Protein AF-A0A939K149-F1 (afdb_monomer_lite)

Structure (mmCIF, N/CA/C/O backbone):
data_AF-A0A939K149-F1
#
_entry.id   AF-A0A939K149-F1
#
loop_
_atom_site.group_PDB
_atom_site.id
_atom_site.type_symbol
_atom_site.label_atom_id
_atom_site.label_alt_id
_atom_site.label_comp_id
_atom_site.label_asym_id
_atom_site.label_entity_id
_atom_site.label_seq_id
_atom_site.pdbx_PDB_ins_code
_atom_site.Cartn_x
_atom_site.Cartn_y
_atom_site.Cartn_z
_atom_site.occupancy
_atom_site.B_iso_or_equiv
_atom_site.auth_seq_id
_atom_site.auth_comp_id
_atom_site.auth_asym_id
_atom_site.auth_atom_id
_atom_site.pdbx_PDB_model_num
ATOM 1 N N . MET A 1 1 ? -1.190 -21.241 2.148 1.00 38.06 1 MET A N 1
ATOM 2 C CA . MET A 1 1 ? -0.593 -21.060 0.809 1.00 38.06 1 MET A CA 1
ATOM 3 C C . MET A 1 1 ? 0.162 -19.755 0.856 1.00 38.06 1 MET A C 1
ATOM 5 O O . MET A 1 1 ? -0.431 -18.779 1.302 1.00 38.06 1 MET A O 1
ATOM 9 N N . ASN A 1 2 ? 1.439 -19.749 0.480 1.00 49.53 2 ASN A N 1
ATOM 10 C CA . ASN A 1 2 ? 2.138 -18.483 0.287 1.00 49.53 2 ASN A CA 1
ATOM 11 C C . ASN A 1 2 ? 1.474 -17.743 -0.884 1.00 49.53 2 ASN A C 1
ATOM 13 O O . ASN A 1 2 ? 1.055 -18.405 -1.841 1.00 49.53 2 ASN A O 1
ATOM 17 N N . PRO A 1 3 ? 1.303 -16.4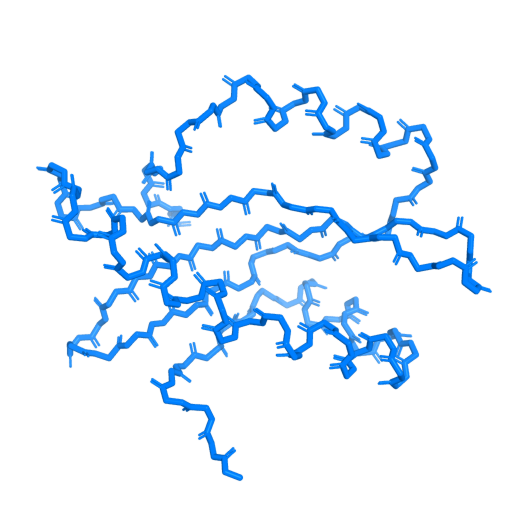17 -0.796 1.00 60.69 3 PRO A N 1
ATOM 18 C CA . PRO A 1 3 ? 0.880 -15.638 -1.948 1.00 60.69 3 PRO A CA 1
ATOM 19 C C . PRO A 1 3 ? 1.865 -15.852 -3.114 1.00 60.69 3 PRO A C 1
ATOM 21 O O . PRO A 1 3 ? 3.044 -16.097 -2.863 1.00 60.69 3 PRO A O 1
ATOM 24 N N . PRO A 1 4 ? 1.421 -15.771 -4.381 1.00 81.69 4 PRO A N 1
ATOM 25 C CA . PRO A 1 4 ? 2.289 -15.907 -5.560 1.00 81.69 4 PRO A CA 1
ATOM 26 C C . PRO A 1 4 ? 3.192 -14.672 -5.774 1.00 81.69 4 PRO A C 1
ATOM 28 O O . PRO A 1 4 ? 3.507 -14.320 -6.904 1.00 81.69 4 PRO A O 1
ATOM 31 N N . PHE A 1 5 ? 3.511 -13.961 -4.696 1.00 88.44 5 PHE A N 1
ATOM 32 C CA . PHE A 1 5 ? 4.253 -12.712 -4.666 1.00 88.44 5 PHE A CA 1
ATOM 33 C C . PHE A 1 5 ? 4.936 -12.562 -3.307 1.00 88.44 5 PHE A C 1
ATOM 35 O O . PHE A 1 5 ? 4.430 -13.054 -2.291 1.00 88.44 5 PHE A O 1
ATOM 42 N N . GLU A 1 6 ? 6.040 -11.830 -3.282 1.00 92.56 6 GLU A N 1
ATOM 43 C CA . GLU A 1 6 ? 6.698 -11.418 -2.051 1.00 92.56 6 GLU A CA 1
ATOM 44 C C . GLU A 1 6 ? 6.074 -10.123 -1.518 1.00 92.56 6 GLU A C 1
ATOM 46 O O . GLU A 1 6 ? 5.757 -9.198 -2.270 1.00 92.56 6 GLU A O 1
ATOM 51 N N . LEU A 1 7 ? 5.876 -10.064 -0.201 1.00 92.69 7 LEU A N 1
ATOM 52 C CA . LEU A 1 7 ? 5.341 -8.893 0.481 1.00 92.69 7 LEU A CA 1
ATOM 53 C C . LEU A 1 7 ? 6.393 -8.325 1.429 1.00 92.69 7 LEU A C 1
ATOM 55 O O . LEU A 1 7 ? 6.677 -8.918 2.472 1.00 92.69 7 LEU A O 1
ATOM 59 N N . LEU A 1 8 ? 6.918 -7.156 1.082 1.00 94.56 8 LEU A N 1
ATOM 60 C CA . LEU A 1 8 ? 7.850 -6.397 1.903 1.00 94.56 8 LEU A CA 1
ATOM 61 C C . LEU A 1 8 ? 7.112 -5.287 2.648 1.00 94.56 8 LEU A C 1
ATOM 63 O O . LEU A 1 8 ? 6.111 -4.748 2.174 1.00 94.56 8 LEU A O 1
ATOM 67 N N . TRP A 1 9 ? 7.625 -4.934 3.819 1.00 95.25 9 TRP A N 1
ATOM 68 C CA . TRP A 1 9 ? 7.060 -3.896 4.672 1.00 95.25 9 TRP A CA 1
ATOM 69 C C . TRP A 1 9 ? 8.165 -2.945 5.108 1.00 95.25 9 TRP A C 1
ATOM 71 O O . TRP A 1 9 ? 9.264 -3.402 5.420 1.00 95.25 9 TRP A O 1
ATOM 81 N N . SER A 1 10 ? 7.858 -1.652 5.194 1.00 95.25 10 SER A N 1
ATOM 82 C CA . SER A 1 10 ? 8.612 -0.781 6.096 1.00 95.25 10 SER A CA 1
ATOM 83 C C . SER A 1 10 ? 8.327 -1.165 7.549 1.00 95.25 10 SER A C 1
ATOM 85 O O . SER A 1 10 ? 7.266 -1.723 7.867 1.00 95.25 10 SER A O 1
ATOM 87 N N . ASP A 1 11 ? 9.267 -0.864 8.441 1.00 94.94 11 ASP A N 1
ATOM 88 C CA . ASP A 1 11 ? 9.130 -1.176 9.862 1.00 94.94 11 ASP A CA 1
ATOM 89 C C . ASP A 1 11 ? 7.906 -0.472 10.463 1.00 94.94 11 ASP A C 1
ATOM 91 O O . ASP A 1 11 ? 7.112 -1.092 11.174 1.00 94.94 11 ASP A O 1
ATOM 95 N N . GLU A 1 12 ? 7.687 0.797 10.115 1.00 93.50 12 GLU A N 1
ATOM 96 C CA . GLU A 1 12 ? 6.546 1.588 10.570 1.00 93.50 12 GLU A CA 1
ATOM 97 C C . GLU A 1 12 ? 5.220 0.997 10.083 1.00 93.50 12 GLU A C 1
ATOM 99 O O . GLU A 1 12 ? 4.312 0.775 10.888 1.00 93.50 12 GLU A O 1
ATOM 104 N N . ALA A 1 13 ? 5.115 0.665 8.791 1.00 95.12 13 ALA A N 1
ATOM 105 C CA . ALA A 1 13 ? 3.896 0.077 8.244 1.00 95.12 13 ALA A CA 1
ATOM 106 C C . ALA A 1 13 ? 3.601 -1.286 8.881 1.00 95.12 13 ALA A C 1
ATOM 108 O O . ALA A 1 13 ? 2.447 -1.597 9.197 1.00 95.12 13 ALA A O 1
ATOM 109 N N . ARG A 1 14 ? 4.644 -2.092 9.123 1.00 96.50 14 ARG A N 1
ATOM 110 C CA . ARG A 1 14 ? 4.510 -3.386 9.794 1.00 96.50 14 ARG A CA 1
ATOM 111 C C . ARG A 1 14 ? 4.032 -3.224 11.234 1.00 96.50 14 ARG A C 1
ATOM 113 O O . ARG A 1 14 ? 3.188 -4.002 11.683 1.00 96.50 14 ARG A O 1
ATOM 120 N N . LEU A 1 15 ? 4.548 -2.230 11.956 1.00 96.00 15 LEU A N 1
ATOM 121 C CA . LEU A 1 15 ? 4.136 -1.924 13.324 1.00 96.00 15 LEU A CA 1
ATOM 122 C C . LEU A 1 15 ? 2.675 -1.478 13.393 1.00 96.00 15 LEU A C 1
ATOM 124 O O . LEU A 1 15 ? 1.949 -1.993 14.245 1.00 96.00 15 LEU A O 1
ATOM 128 N N . THR A 1 16 ? 2.230 -0.588 12.499 1.00 94.38 16 THR A N 1
ATOM 129 C CA . THR A 1 16 ? 0.814 -0.196 12.415 1.00 94.38 16 THR A CA 1
ATOM 130 C C . THR A 1 16 ? -0.051 -1.412 12.113 1.00 94.38 16 THR A C 1
ATOM 132 O O . THR A 1 16 ? -0.979 -1.700 12.864 1.00 94.38 16 THR A O 1
ATOM 135 N N . PHE A 1 17 ? 0.306 -2.203 11.094 1.00 95.00 17 PHE A N 1
ATOM 136 C CA . PHE A 1 17 ? -0.451 -3.393 10.703 1.00 95.00 17 PHE A CA 1
ATOM 137 C C . PHE A 1 17 ? -0.670 -4.360 11.872 1.00 95.00 17 PHE A C 1
ATOM 139 O O . PHE A 1 17 ? -1.783 -4.831 12.088 1.00 95.00 17 PHE A O 1
ATOM 146 N N . ASN A 1 18 ? 0.375 -4.624 12.659 1.00 96.06 18 ASN A N 1
ATOM 147 C CA . ASN A 1 18 ? 0.306 -5.559 13.783 1.00 96.06 18 ASN A CA 1
ATOM 148 C C . ASN A 1 18 ? -0.569 -5.062 14.949 1.00 96.06 18 ASN A C 1
ATOM 150 O O . ASN A 1 18 ? -0.973 -5.874 15.780 1.00 96.06 18 ASN A O 1
ATOM 154 N N . ARG A 1 19 ? -0.844 -3.753 15.038 1.00 93.62 19 ARG A N 1
ATOM 155 C CA . ARG A 1 19 ? -1.739 -3.161 16.048 1.00 93.62 19 ARG A CA 1
ATOM 156 C C . ARG A 1 19 ? -3.202 -3.179 15.616 1.00 93.62 19 ARG A C 1
ATOM 158 O O . ARG A 1 19 ? -4.077 -3.066 16.471 1.00 93.62 19 ARG A O 1
ATOM 165 N N . LEU A 1 20 ? -3.462 -3.335 14.316 1.00 92.06 20 LEU A N 1
ATOM 166 C CA . LEU A 1 20 ? -4.818 -3.372 13.787 1.00 92.06 20 LEU A CA 1
ATOM 167 C C . LEU A 1 20 ? -5.580 -4.607 14.290 1.00 92.06 20 LEU A C 1
ATOM 169 O O . LEU A 1 20 ? -4.982 -5.656 14.547 1.00 92.06 20 LEU A O 1
ATOM 173 N N . PRO A 1 21 ? -6.914 -4.533 14.363 1.00 90.94 21 PRO A N 1
ATOM 174 C CA . PRO A 1 21 ? -7.759 -5.693 14.627 1.00 90.94 21 PRO A CA 1
ATOM 175 C C . PRO A 1 21 ? -7.550 -6.815 13.608 1.00 90.94 21 PRO A C 1
ATOM 177 O O . PRO A 1 21 ? -7.256 -6.566 12.438 1.00 90.94 21 PRO A O 1
ATOM 180 N N . ILE A 1 22 ? -7.739 -8.066 14.032 1.00 91.75 22 ILE A N 1
ATOM 181 C CA . ILE A 1 22 ? -7.485 -9.250 13.190 1.00 91.75 22 ILE A CA 1
ATOM 182 C C . ILE A 1 22 ? -8.356 -9.250 11.925 1.00 91.75 22 ILE A C 1
ATOM 184 O O . ILE A 1 22 ? -7.902 -9.633 10.848 1.00 91.75 22 ILE A O 1
ATOM 188 N N . ASP A 1 23 ? -9.607 -8.823 12.037 1.00 90.25 23 ASP A N 1
ATOM 189 C CA . ASP A 1 23 ? -10.549 -8.693 10.928 1.00 90.25 23 ASP A CA 1
ATOM 190 C C . ASP A 1 23 ? -10.114 -7.618 9.924 1.00 90.25 23 ASP A C 1
ATOM 192 O O . ASP A 1 23 ? -10.170 -7.856 8.716 1.00 90.25 23 ASP A O 1
ATOM 196 N N . VAL A 1 24 ? -9.582 -6.494 10.409 1.00 89.81 24 VAL A N 1
ATOM 197 C CA . VAL A 1 24 ? -9.020 -5.422 9.574 1.00 89.81 24 VAL A CA 1
ATOM 198 C C . VAL A 1 24 ? -7.747 -5.894 8.878 1.00 89.81 24 VAL A C 1
ATOM 200 O O . VAL A 1 24 ? -7.617 -5.733 7.665 1.00 89.81 24 VAL A O 1
ATOM 203 N N . GLN A 1 25 ? -6.845 -6.563 9.602 1.00 93.19 25 GLN A N 1
ATOM 204 C CA . GLN A 1 25 ? -5.658 -7.198 9.024 1.00 93.19 25 GLN A CA 1
ATOM 205 C C . GLN A 1 25 ? -6.043 -8.187 7.914 1.00 93.19 25 GLN A C 1
ATOM 207 O O . GLN A 1 25 ? -5.470 -8.174 6.824 1.00 93.19 25 GLN A O 1
ATOM 212 N N . ALA A 1 26 ? -7.050 -9.030 8.157 1.00 91.62 26 ALA A N 1
ATOM 213 C CA . ALA A 1 26 ? -7.528 -9.997 7.179 1.00 91.62 26 ALA A CA 1
ATOM 214 C C . ALA A 1 26 ? -8.173 -9.323 5.959 1.00 91.62 26 ALA A C 1
ATOM 216 O O . ALA A 1 26 ? -7.953 -9.767 4.831 1.00 91.62 26 ALA A O 1
ATOM 217 N N . ALA A 1 27 ? -8.966 -8.268 6.158 1.00 88.81 27 ALA A N 1
ATOM 218 C CA . ALA A 1 27 ? -9.569 -7.498 5.073 1.00 88.81 27 ALA A CA 1
ATOM 219 C C . ALA A 1 27 ? -8.500 -6.817 4.209 1.00 88.81 27 ALA A C 1
ATOM 221 O O . ALA A 1 27 ? -8.568 -6.900 2.984 1.00 88.81 27 ALA A O 1
ATOM 222 N N . PHE A 1 28 ? -7.482 -6.233 4.841 1.00 90.69 28 PHE A N 1
ATOM 223 C CA . PHE A 1 28 ? -6.334 -5.628 4.177 1.00 90.69 28 PHE A CA 1
ATOM 224 C C . PHE A 1 28 ? -5.583 -6.640 3.302 1.00 90.69 28 PHE A C 1
ATOM 226 O O . PHE A 1 28 ? -5.452 -6.449 2.092 1.00 90.69 28 PHE A O 1
ATOM 233 N N . LEU A 1 29 ? -5.170 -7.774 3.879 1.00 92.25 29 LEU A N 1
ATOM 234 C CA . LEU A 1 29 ? -4.413 -8.800 3.155 1.00 92.25 29 LEU A CA 1
ATOM 235 C C . LEU A 1 29 ? -5.199 -9.396 1.977 1.00 92.25 29 LEU A C 1
ATOM 237 O O . LEU A 1 29 ? -4.610 -9.743 0.954 1.00 92.25 29 LEU A O 1
ATOM 241 N N . LYS A 1 30 ? -6.532 -9.484 2.082 1.00 90.31 30 LYS A N 1
ATOM 242 C CA . LYS A 1 30 ? -7.399 -9.982 0.999 1.00 90.31 30 LYS A CA 1
ATOM 243 C C . LYS A 1 30 ? -7.401 -9.092 -0.245 1.00 90.31 30 LYS A C 1
ATOM 245 O O . LYS A 1 30 ? -7.727 -9.588 -1.322 1.00 90.31 30 LYS A O 1
ATOM 250 N N . GLN A 1 31 ? -7.059 -7.810 -0.124 1.00 88.50 31 GLN A N 1
ATOM 251 C CA . GLN A 1 31 ? -7.059 -6.876 -1.255 1.00 88.50 31 GLN A CA 1
ATOM 252 C C . GLN A 1 31 ? -5.755 -6.920 -2.065 1.00 88.50 31 GLN A C 1
ATOM 254 O O . GLN A 1 31 ? -5.770 -6.649 -3.269 1.00 88.50 31 GLN A O 1
ATOM 259 N N . LEU A 1 32 ? -4.641 -7.317 -1.440 1.00 90.88 32 LEU A N 1
ATOM 260 C CA . LEU A 1 32 ? -3.308 -7.278 -2.054 1.00 90.88 32 LEU A CA 1
ATOM 261 C C . LEU A 1 32 ? -3.186 -8.082 -3.365 1.00 90.88 32 LEU A C 1
ATOM 263 O O . LEU A 1 32 ? -2.614 -7.551 -4.317 1.00 90.88 32 LEU A O 1
ATOM 267 N N . PRO A 1 33 ? -3.757 -9.298 -3.509 1.00 91.00 33 PRO A N 1
ATOM 268 C CA . PRO A 1 33 ? -3.636 -10.052 -4.760 1.00 91.00 33 PRO A CA 1
ATOM 269 C C . PRO A 1 33 ? -4.247 -9.336 -5.977 1.00 91.00 33 PRO A C 1
ATOM 271 O O . PRO A 1 33 ? -3.698 -9.385 -7.082 1.00 91.00 33 PRO A O 1
ATOM 274 N N . GLN A 1 34 ? -5.377 -8.643 -5.789 1.00 88.62 34 GLN A N 1
ATOM 275 C CA . GLN A 1 34 ? -6.010 -7.873 -6.865 1.00 88.62 34 GLN A CA 1
ATOM 276 C C . GLN A 1 34 ? -5.178 -6.640 -7.223 1.00 88.62 34 GLN A C 1
ATOM 278 O O . GLN A 1 34 ? -5.039 -6.307 -8.402 1.00 88.62 34 GLN A O 1
ATOM 283 N N . LEU A 1 35 ? -4.591 -5.993 -6.212 1.00 88.69 35 LEU A N 1
ATOM 284 C CA . LEU A 1 35 ? -3.702 -4.854 -6.403 1.00 88.69 35 LEU A CA 1
ATOM 285 C C . LEU A 1 35 ? -2.476 -5.242 -7.236 1.00 88.69 35 LEU A C 1
ATOM 287 O O . LEU A 1 35 ? -2.163 -4.568 -8.212 1.00 88.69 35 LEU A O 1
ATOM 291 N N . ILE A 1 36 ? -1.854 -6.378 -6.922 1.00 90.69 36 ILE A N 1
ATOM 292 C CA . ILE A 1 36 ? -0.693 -6.897 -7.653 1.00 90.69 36 ILE A CA 1
ATOM 293 C C . ILE A 1 36 ? -1.043 -7.244 -9.091 1.00 90.69 36 ILE A C 1
ATOM 295 O O . ILE A 1 36 ? -0.315 -6.860 -9.997 1.00 90.69 36 ILE A O 1
ATOM 299 N N . THR A 1 37 ? -2.186 -7.891 -9.329 1.00 90.38 37 THR A N 1
ATOM 300 C CA . THR A 1 37 ? -2.635 -8.197 -10.700 1.00 90.38 37 THR A CA 1
ATOM 301 C C . THR A 1 37 ? -2.747 -6.923 -11.543 1.00 90.38 37 THR A C 1
ATOM 303 O O . THR A 1 37 ? -2.335 -6.891 -12.702 1.00 90.38 37 THR A O 1
ATOM 306 N N . LYS A 1 38 ? -3.274 -5.849 -10.948 1.00 89.62 38 LYS A N 1
ATOM 307 C CA . LYS A 1 38 ? -3.404 -4.543 -11.596 1.00 89.62 38 LYS A CA 1
ATOM 308 C C . LYS A 1 38 ? -2.051 -3.859 -11.798 1.00 89.62 38 LYS A C 1
ATOM 310 O O . LYS A 1 38 ? -1.830 -3.251 -12.843 1.00 89.62 38 LYS A O 1
ATOM 315 N N . TYR A 1 39 ? -1.157 -3.939 -10.819 1.00 91.75 39 TYR A N 1
ATOM 316 C CA . TYR A 1 39 ? 0.171 -3.346 -10.915 1.00 91.75 39 TYR A CA 1
ATOM 317 C C . TYR A 1 39 ? 1.065 -4.069 -11.915 1.00 91.75 39 TYR A C 1
ATOM 319 O O . TYR A 1 39 ? 1.699 -3.391 -12.707 1.00 91.75 39 TYR A O 1
ATOM 327 N N . ALA A 1 40 ? 1.023 -5.398 -11.986 1.00 90.69 40 ALA A N 1
ATOM 328 C CA . ALA A 1 40 ? 1.756 -6.183 -12.977 1.00 90.69 40 ALA A CA 1
ATOM 329 C C . ALA A 1 40 ? 1.392 -5.803 -14.424 1.00 90.69 40 ALA A C 1
ATOM 331 O O . ALA A 1 40 ? 2.242 -5.817 -15.311 1.00 90.69 40 ALA A O 1
ATOM 332 N N . GLN A 1 41 ? 0.130 -5.436 -14.684 1.00 89.19 41 GLN A N 1
ATOM 333 C CA . GLN A 1 41 ? -0.282 -4.925 -15.998 1.00 89.19 41 GLN A CA 1
ATOM 334 C C . GLN A 1 41 ? 0.373 -3.574 -16.294 1.00 89.19 41 GLN A C 1
ATOM 336 O O . GLN A 1 41 ? 1.025 -3.427 -17.319 1.00 89.19 41 GLN A O 1
ATOM 341 N N . LEU A 1 42 ? 0.266 -2.624 -15.364 1.00 88.50 42 LEU A N 1
ATOM 342 C CA . LEU A 1 42 ? 0.836 -1.281 -15.516 1.00 88.50 42 LEU A CA 1
ATOM 343 C C . LEU A 1 42 ? 2.366 -1.282 -15.538 1.00 88.50 42 LEU A C 1
ATOM 345 O O . LEU A 1 42 ? 2.980 -0.434 -16.175 1.00 88.50 42 LEU A O 1
ATOM 349 N N . TYR A 1 43 ? 2.989 -2.226 -14.839 1.00 88.56 43 TYR A N 1
ATOM 350 C CA . TYR A 1 43 ? 4.436 -2.347 -14.753 1.00 88.56 43 TYR A CA 1
ATOM 351 C C . TYR A 1 43 ? 5.027 -2.693 -16.116 1.00 88.56 43 TYR A C 1
ATOM 353 O O . TYR A 1 43 ? 6.093 -2.193 -16.455 1.00 88.56 43 TYR A O 1
ATOM 361 N N . LYS A 1 44 ? 4.310 -3.454 -16.949 1.00 87.25 44 LYS A N 1
ATOM 362 C CA . LYS A 1 44 ? 4.706 -3.742 -18.338 1.00 87.25 44 LYS A CA 1
ATOM 363 C C . LYS A 1 44 ? 4.645 -2.517 -19.249 1.00 87.25 44 LYS A C 1
ATOM 365 O O . LYS A 1 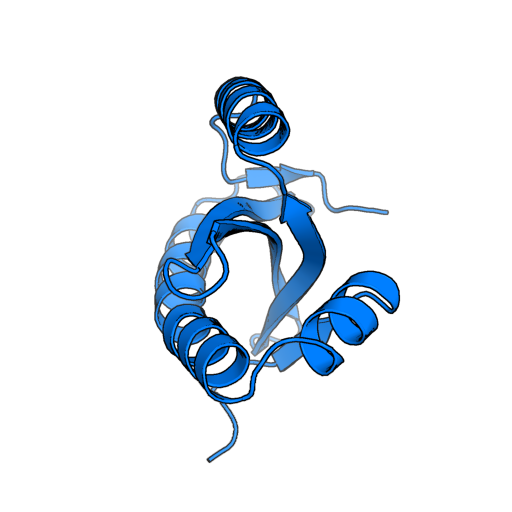44 ? 5.363 -2.479 -20.241 1.00 87.25 44 LYS A O 1
ATOM 370 N N . ASP A 1 45 ? 3.836 -1.524 -18.890 1.00 86.88 45 ASP A N 1
ATOM 371 C CA . ASP A 1 45 ? 3.678 -0.282 -19.648 1.00 86.88 45 ASP A CA 1
ATOM 372 C C . ASP A 1 45 ? 4.718 0.786 -19.252 1.00 86.88 45 ASP A C 1
ATOM 374 O O . ASP A 1 45 ? 4.705 1.895 -19.794 1.00 86.88 45 ASP A O 1
ATOM 378 N N . ARG A 1 46 ? 5.623 0.485 -18.304 1.00 86.62 46 ARG A N 1
ATOM 379 C CA . ARG A 1 46 ? 6.674 1.420 -17.881 1.00 86.62 46 ARG A CA 1
ATOM 380 C C . ARG A 1 46 ? 7.660 1.682 -19.016 1.00 86.62 46 ARG A C 1
ATOM 382 O O . ARG A 1 46 ? 8.107 0.766 -19.702 1.00 86.62 46 ARG A O 1
ATOM 389 N N . THR A 1 47 ? 8.026 2.946 -19.189 1.00 84.94 47 THR A N 1
ATOM 390 C CA . THR A 1 47 ? 9.003 3.362 -20.204 1.00 84.94 47 THR A CA 1
ATOM 391 C C . THR A 1 47 ? 10.436 3.304 -19.690 1.00 84.94 47 THR A C 1
ATOM 393 O O . THR A 1 47 ? 11.366 3.282 -20.491 1.00 84.94 47 THR A O 1
ATOM 396 N N . ASP A 1 48 ? 10.610 3.295 -18.367 1.00 84.25 48 ASP A N 1
ATOM 397 C CA . ASP A 1 48 ? 11.904 3.272 -17.697 1.00 84.25 48 ASP A CA 1
ATOM 398 C C . ASP A 1 48 ? 11.975 2.073 -16.727 1.00 84.25 48 ASP A C 1
ATOM 400 O O . ASP A 1 48 ? 11.105 1.932 -15.861 1.00 84.25 48 ASP A O 1
ATOM 404 N N . PRO A 1 49 ? 12.984 1.191 -16.855 1.00 81.00 49 PRO A N 1
ATOM 405 C CA . PRO A 1 49 ? 13.211 0.084 -15.928 1.00 81.00 49 PRO A CA 1
ATOM 406 C C . PRO A 1 49 ? 13.403 0.500 -14.463 1.00 81.00 49 PRO A C 1
ATOM 408 O O . PRO A 1 49 ? 13.153 -0.320 -13.582 1.00 81.00 49 PRO A O 1
ATOM 411 N N . GLU A 1 50 ? 13.828 1.738 -14.189 1.00 81.69 50 GLU A N 1
ATOM 412 C CA . GLU A 1 50 ? 13.986 2.273 -12.830 1.00 81.69 50 GLU A CA 1
ATOM 413 C C . GLU A 1 50 ? 12.675 2.799 -12.229 1.00 81.69 50 GLU A C 1
ATOM 415 O O . GLU A 1 50 ? 12.653 3.233 -11.078 1.00 81.69 50 GLU A O 1
ATOM 420 N N . GLN A 1 51 ? 11.567 2.773 -12.969 1.00 84.19 51 GLN A N 1
ATOM 421 C CA . GLN A 1 51 ? 10.264 3.146 -12.431 1.00 84.19 51 GLN A CA 1
ATOM 422 C C . GLN A 1 51 ? 9.607 1.983 -11.685 1.00 84.19 51 GLN A C 1
ATOM 424 O O . GLN A 1 51 ? 9.632 0.832 -12.120 1.00 84.19 51 GLN A O 1
ATOM 429 N N . VAL A 1 52 ? 8.946 2.313 -10.580 1.00 85.19 52 VAL A N 1
ATOM 430 C CA . VAL A 1 52 ? 8.086 1.395 -9.825 1.00 85.19 52 VAL A CA 1
ATOM 431 C C . VAL A 1 52 ? 6.624 1.714 -10.094 1.00 85.19 52 VAL A C 1
ATOM 433 O O . VAL A 1 52 ? 6.277 2.846 -10.442 1.00 85.19 52 VAL A O 1
ATOM 436 N N . VAL A 1 53 ? 5.749 0.724 -9.918 1.00 88.75 53 VAL A N 1
ATOM 437 C CA . VAL A 1 53 ? 4.305 0.953 -10.009 1.00 88.75 53 VAL A CA 1
ATOM 438 C C . VAL A 1 53 ? 3.699 1.030 -8.623 1.00 88.75 53 VAL A C 1
ATOM 440 O O . VAL A 1 53 ? 3.730 0.065 -7.885 1.00 88.75 53 VAL A O 1
ATOM 443 N N . GLY A 1 54 ? 3.102 2.149 -8.256 1.00 87.44 54 GLY A N 1
ATOM 444 C CA . GLY A 1 54 ? 2.614 2.350 -6.905 1.00 87.44 54 GLY A CA 1
ATOM 445 C C . GLY A 1 54 ? 1.455 3.317 -6.819 1.00 87.44 54 GLY A C 1
ATOM 446 O O . GLY A 1 54 ? 1.130 4.044 -7.761 1.00 87.44 54 GLY A O 1
ATOM 447 N N . THR A 1 55 ? 0.793 3.312 -5.672 1.00 87.25 55 THR A N 1
ATOM 448 C CA . THR A 1 55 ? -0.250 4.286 -5.367 1.00 87.25 55 THR A CA 1
ATOM 449 C C . THR A 1 55 ? -0.433 4.422 -3.867 1.00 87.25 55 THR A C 1
ATOM 451 O O . THR A 1 55 ? -0.177 3.484 -3.104 1.00 87.25 55 THR A O 1
ATOM 454 N N . VAL A 1 56 ? -0.928 5.593 -3.473 1.00 88.88 56 VAL A N 1
ATOM 455 C CA . VAL A 1 56 ? -1.542 5.799 -2.168 1.00 88.88 56 VAL A CA 1
ATOM 456 C C . VAL A 1 56 ? -3.025 5.485 -2.306 1.00 88.88 56 VAL A C 1
ATOM 458 O O . VAL A 1 56 ? -3.708 5.996 -3.193 1.00 88.88 56 VAL A O 1
ATOM 461 N N . SER A 1 57 ? -3.518 4.612 -1.442 1.00 88.56 57 SER A N 1
ATOM 462 C CA . SER A 1 57 ? -4.914 4.193 -1.397 1.00 88.56 57 SER A CA 1
ATOM 463 C C . SER A 1 57 ? -5.459 4.324 0.014 1.00 88.56 57 SER A C 1
ATOM 465 O O . SER A 1 57 ? -4.701 4.398 0.981 1.00 88.56 57 SER A O 1
ATOM 467 N N . HIS A 1 58 ? -6.783 4.350 0.127 1.00 91.56 58 HIS A N 1
ATOM 468 C CA . HIS A 1 58 ? -7.461 4.564 1.394 1.00 91.56 58 HIS A CA 1
ATOM 469 C C . HIS A 1 58 ? -8.522 3.498 1.618 1.00 91.56 58 HIS A C 1
ATOM 471 O O . HIS A 1 58 ? -9.279 3.158 0.707 1.00 91.56 58 HIS A O 1
ATOM 477 N N . MET A 1 59 ? -8.592 2.989 2.842 1.00 90.25 59 MET A N 1
ATOM 478 C CA . MET A 1 59 ? -9.580 2.007 3.273 1.00 90.25 59 MET A CA 1
ATOM 479 C C . MET A 1 59 ? -10.346 2.551 4.468 1.00 90.25 59 MET A C 1
ATOM 481 O O . MET A 1 59 ? -9.739 2.987 5.441 1.00 90.25 59 MET A O 1
ATOM 485 N N . GLN A 1 60 ? -11.673 2.502 4.421 1.00 89.75 60 GLN A N 1
ATOM 486 C CA . GLN A 1 60 ? -12.474 2.801 5.602 1.00 89.75 60 GLN A CA 1
ATOM 487 C C . GLN A 1 60 ? -12.498 1.588 6.530 1.00 89.75 60 GLN A C 1
ATOM 489 O O . GLN A 1 60 ? -12.695 0.465 6.062 1.00 89.75 60 GLN A O 1
ATOM 494 N N . VAL A 1 61 ? -12.376 1.823 7.835 1.00 87.62 61 VAL A N 1
ATOM 495 C CA . VAL A 1 61 ? -12.620 0.826 8.884 1.00 87.62 61 VAL A CA 1
ATOM 496 C C . VAL A 1 61 ? -13.820 1.302 9.713 1.00 87.62 61 VAL A C 1
ATOM 498 O O . VAL A 1 61 ? -13.640 1.996 10.718 1.00 87.62 61 VAL A O 1
ATOM 501 N N . PRO A 1 62 ? -15.062 1.004 9.274 1.00 82.31 62 PRO A N 1
ATOM 502 C CA . PRO A 1 62 ? -16.268 1.628 9.821 1.00 82.31 62 PRO A CA 1
ATOM 503 C C . PRO A 1 62 ? -16.455 1.383 11.316 1.00 82.31 62 PRO A C 1
ATOM 505 O O . PRO A 1 62 ? -16.774 2.317 12.047 1.00 82.31 62 PRO A O 1
ATOM 508 N N . ASP A 1 63 ? -16.183 0.160 11.771 1.00 83.19 63 ASP A N 1
ATOM 509 C CA . ASP A 1 63 ? -16.372 -0.249 13.168 1.00 83.19 63 ASP A CA 1
ATOM 510 C C . ASP A 1 63 ? -15.476 0.529 14.147 1.00 83.19 63 ASP A C 1
ATOM 512 O O . ASP A 1 63 ? -15.741 0.560 15.346 1.00 83.19 63 ASP A O 1
ATOM 516 N N . TRP A 1 64 ? -14.423 1.173 13.633 1.00 78.44 64 TRP A N 1
ATOM 517 C CA . TRP A 1 64 ? -13.441 1.938 14.403 1.00 78.44 64 TRP A CA 1
ATOM 518 C C . TRP A 1 64 ? -13.502 3.438 14.100 1.00 78.44 64 TRP A C 1
ATOM 520 O O . TRP A 1 64 ? -12.748 4.215 14.679 1.00 78.44 64 TRP A O 1
ATOM 530 N N . GLY A 1 65 ? -14.397 3.863 13.200 1.00 84.44 65 GLY A N 1
ATOM 531 C CA . GLY A 1 65 ? -14.545 5.267 12.819 1.00 84.44 65 GLY A CA 1
ATOM 532 C C . GLY A 1 65 ? -13.276 5.884 12.222 1.00 84.44 65 GLY A C 1
ATOM 533 O O . GLY A 1 65 ? -13.103 7.098 12.313 1.00 84.44 65 GLY A O 1
ATOM 534 N N . MET A 1 66 ? -12.399 5.067 11.630 1.00 88.31 66 MET A N 1
ATOM 535 C CA . MET A 1 66 ? -11.094 5.493 11.119 1.00 88.31 66 MET A CA 1
ATOM 536 C C . MET A 1 66 ? -10.916 5.166 9.637 1.00 88.31 66 MET A C 1
ATOM 538 O O . MET A 1 66 ? -11.605 4.312 9.067 1.00 88.31 66 MET A O 1
ATOM 542 N N . TRP A 1 67 ? -9.950 5.839 9.024 1.00 93.00 67 TRP A N 1
ATOM 543 C CA . TRP A 1 67 ? -9.448 5.527 7.693 1.00 93.00 67 TRP A CA 1
ATOM 544 C C . TRP A 1 67 ? -8.030 4.985 7.796 1.00 93.00 67 TRP A C 1
ATOM 546 O O . TRP A 1 67 ? -7.279 5.370 8.679 1.00 93.00 67 TRP A O 1
ATOM 556 N N . LEU A 1 68 ? -7.651 4.104 6.882 1.00 93.50 68 LEU A N 1
ATOM 557 C CA . LEU A 1 68 ? -6.277 3.657 6.720 1.00 93.50 68 LEU A CA 1
ATOM 558 C C . LEU A 1 68 ? -5.744 4.190 5.402 1.00 93.50 68 LEU A C 1
ATOM 560 O O . LEU A 1 68 ? -6.352 3.951 4.358 1.00 93.50 68 LEU A O 1
ATOM 564 N N . ARG A 1 69 ? -4.611 4.885 5.444 1.00 94.00 69 ARG A N 1
ATOM 565 C CA . ARG A 1 69 ? -3.814 5.227 4.268 1.00 94.00 69 ARG A CA 1
ATOM 566 C C . ARG A 1 69 ? -2.783 4.142 4.046 1.00 94.00 69 ARG A C 1
ATOM 568 O O . ARG A 1 69 ? -2.035 3.814 4.957 1.00 94.00 69 ARG A O 1
ATOM 575 N N . MET A 1 70 ? -2.738 3.610 2.834 1.00 93.12 70 MET A N 1
ATOM 576 C CA . MET A 1 70 ? -1.769 2.609 2.415 1.00 93.12 70 MET A CA 1
ATOM 577 C C . MET A 1 70 ? -0.974 3.137 1.228 1.00 93.12 70 MET A C 1
ATOM 579 O O . MET A 1 70 ? -1.544 3.390 0.164 1.00 93.12 70 MET A O 1
ATOM 583 N N . GLY A 1 71 ? 0.338 3.229 1.400 1.00 92.44 71 GLY A N 1
ATOM 584 C CA . GLY A 1 71 ? 1.286 3.478 0.327 1.00 92.44 71 GLY A CA 1
ATOM 585 C C . GLY A 1 71 ? 1.929 2.176 -0.134 1.00 92.44 71 GLY A C 1
ATOM 586 O O . GLY A 1 71 ? 2.458 1.413 0.676 1.00 92.44 71 GLY A O 1
ATOM 587 N N . THR A 1 72 ? 1.866 1.916 -1.440 1.00 93.00 72 THR A N 1
ATOM 588 C CA . THR A 1 72 ? 2.427 0.701 -2.046 1.00 93.00 72 THR A CA 1
ATOM 589 C C . THR A 1 72 ? 3.293 1.015 -3.241 1.00 93.00 72 THR A C 1
ATOM 591 O O . THR A 1 72 ? 2.899 1.854 -4.047 1.00 93.00 72 THR A O 1
ATOM 594 N N . ASP A 1 73 ? 4.390 0.276 -3.381 1.00 93.00 73 ASP A N 1
ATOM 595 C CA . ASP A 1 73 ? 5.199 0.211 -4.593 1.00 93.00 73 ASP A CA 1
ATOM 596 C C . ASP A 1 73 ? 5.351 -1.248 -5.027 1.00 93.00 73 ASP A C 1
ATOM 598 O O . ASP A 1 73 ? 5.555 -2.150 -4.219 1.00 93.00 73 ASP A O 1
ATOM 602 N N . TYR A 1 74 ? 5.240 -1.480 -6.322 1.00 92.62 74 TYR A N 1
ATOM 603 C CA . TYR A 1 74 ? 5.352 -2.768 -6.976 1.00 92.62 74 TYR A CA 1
ATOM 604 C C . TYR A 1 74 ? 6.570 -2.790 -7.881 1.00 92.62 74 TYR A C 1
ATOM 606 O O . TYR A 1 74 ? 6.831 -1.835 -8.624 1.00 92.62 74 TYR A O 1
ATOM 614 N N . ASN A 1 75 ? 7.274 -3.914 -7.831 1.00 91.12 75 ASN A N 1
ATOM 615 C CA . ASN A 1 75 ? 8.420 -4.203 -8.669 1.00 91.12 75 ASN A CA 1
ATOM 616 C C . ASN A 1 75 ? 8.464 -5.702 -9.011 1.00 91.12 75 ASN A C 1
ATOM 618 O O . ASN A 1 75 ? 7.808 -6.506 -8.352 1.00 91.12 75 ASN A O 1
ATOM 622 N N . GLU A 1 76 ? 9.261 -6.080 -10.005 1.00 90.44 76 GLU A N 1
ATOM 623 C CA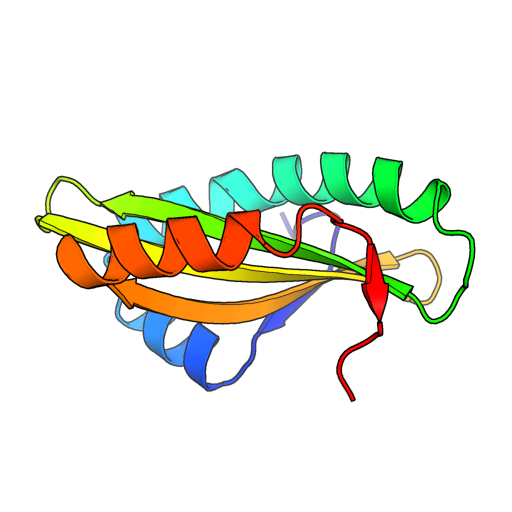 . GLU A 1 76 ? 9.593 -7.481 -10.288 1.00 90.44 76 GLU A CA 1
ATOM 624 C C . GLU A 1 76 ? 11.112 -7.655 -10.117 1.00 90.44 76 GLU A C 1
ATOM 626 O O . GLU A 1 76 ? 11.890 -6.935 -10.747 1.00 90.44 76 GLU A O 1
ATOM 631 N N . TYR A 1 77 ? 11.535 -8.564 -9.236 1.00 84.62 77 TYR A N 1
ATOM 632 C CA . TYR A 1 77 ? 12.941 -8.949 -9.045 1.00 84.62 77 TYR A CA 1
ATOM 633 C C . TYR A 1 77 ? 13.092 -10.412 -9.447 1.00 84.62 77 TYR A C 1
ATOM 635 O O . TYR A 1 77 ? 12.342 -11.243 -8.952 1.00 84.62 77 TYR A O 1
ATOM 643 N N . ASP A 1 78 ? 14.028 -10.722 -10.348 1.00 85.12 78 ASP A N 1
ATOM 644 C CA . ASP A 1 78 ? 14.232 -12.081 -10.880 1.00 85.12 78 ASP A CA 1
ATOM 645 C C . ASP A 1 78 ? 12.924 -12.752 -11.358 1.00 85.12 78 ASP A C 1
ATOM 647 O O . ASP A 1 78 ? 12.671 -13.925 -11.097 1.00 85.12 78 ASP A O 1
ATOM 651 N N . ASP A 1 79 ? 12.077 -11.981 -12.052 1.00 81.94 79 ASP A N 1
ATOM 652 C CA . ASP A 1 79 ? 10.735 -12.367 -12.527 1.00 81.94 79 ASP A CA 1
ATOM 653 C C . ASP A 1 79 ? 9.710 -12.701 -11.418 1.00 81.94 79 ASP A C 1
ATOM 655 O O . ASP A 1 79 ? 8.593 -13.145 -11.707 1.00 81.94 79 ASP A O 1
ATOM 659 N N . GLU A 1 80 ? 10.033 -12.436 -10.149 1.00 88.81 80 GLU A N 1
ATOM 660 C CA . GLU A 1 80 ? 9.118 -12.592 -9.020 1.00 88.81 80 GLU A CA 1
ATOM 661 C C . GLU A 1 80 ? 8.432 -11.259 -8.657 1.00 88.81 80 GLU A C 1
ATOM 663 O O . GLU A 1 80 ? 9.101 -10.236 -8.469 1.00 88.81 80 GLU A O 1
ATOM 668 N N . PRO A 1 81 ? 7.088 -11.229 -8.534 1.00 92.31 81 PRO A N 1
ATOM 669 C CA . PRO A 1 81 ? 6.364 -10.028 -8.135 1.00 92.31 81 PRO A CA 1
ATOM 670 C C . PRO A 1 81 ? 6.648 -9.665 -6.674 1.00 92.31 81 PRO A C 1
ATOM 672 O O . PRO A 1 81 ? 6.389 -10.463 -5.772 1.00 92.31 81 PRO A O 1
ATOM 675 N N . VAL A 1 82 ? 7.074 -8.427 -6.433 1.00 93.06 82 VAL A N 1
ATOM 676 C CA . VAL A 1 82 ? 7.320 -7.873 -5.098 1.00 93.06 82 VAL A CA 1
ATOM 677 C C . VAL A 1 82 ? 6.404 -6.678 -4.869 1.00 93.06 82 VAL A C 1
ATOM 679 O O . VAL A 1 82 ? 6.409 -5.714 -5.636 1.00 93.06 82 VAL A O 1
ATOM 682 N N . LEU A 1 83 ? 5.624 -6.720 -3.789 1.00 93.44 83 LEU A N 1
ATOM 683 C CA . LEU A 1 83 ? 4.856 -5.578 -3.305 1.00 93.44 83 LEU A CA 1
ATOM 684 C C . LEU A 1 83 ? 5.496 -5.055 -2.019 1.00 93.44 83 LEU A C 1
ATOM 686 O O . LEU A 1 83 ? 5.539 -5.757 -1.013 1.00 93.44 83 LEU A O 1
ATOM 690 N N . LEU A 1 84 ? 5.962 -3.814 -2.042 1.00 93.88 84 LEU A N 1
ATOM 691 C CA . LEU A 1 84 ? 6.406 -3.080 -0.867 1.00 93.88 84 LEU A CA 1
ATOM 692 C C . LEU A 1 84 ? 5.243 -2.254 -0.318 1.00 93.88 84 LEU A C 1
ATOM 694 O O . LEU A 1 84 ? 4.724 -1.374 -1.003 1.00 93.88 84 LEU A O 1
ATOM 698 N N . ILE A 1 85 ? 4.872 -2.493 0.936 1.00 94.69 85 ILE A N 1
ATOM 699 C CA . ILE A 1 85 ? 4.018 -1.594 1.715 1.00 94.69 85 ILE A CA 1
ATOM 700 C C . ILE A 1 85 ? 4.948 -0.663 2.487 1.00 94.69 85 ILE A C 1
ATOM 702 O O . ILE A 1 85 ? 5.448 -1.015 3.557 1.00 94.69 85 ILE A O 1
ATOM 706 N N . TYR A 1 86 ? 5.221 0.509 1.916 1.00 93.69 86 TYR A N 1
ATOM 707 C CA . TYR A 1 86 ? 6.114 1.491 2.535 1.00 93.69 86 TYR A CA 1
ATOM 708 C C . TYR A 1 86 ? 5.392 2.353 3.579 1.00 93.69 86 TYR A C 1
ATOM 710 O O . TYR A 1 86 ? 6.044 3.005 4.391 1.00 93.69 86 TYR A O 1
ATOM 718 N N . GLU A 1 87 ? 4.058 2.357 3.574 1.00 93.50 87 GLU A N 1
ATOM 719 C CA . GLU A 1 87 ? 3.254 3.202 4.447 1.00 93.50 87 GLU A CA 1
ATOM 720 C C . GLU A 1 87 ? 1.930 2.531 4.810 1.00 93.50 87 GLU A C 1
ATOM 722 O O . GLU A 1 87 ? 1.207 2.038 3.939 1.00 93.50 87 GLU A O 1
ATOM 727 N N . LEU A 1 88 ? 1.608 2.557 6.103 1.00 95.38 88 LEU A N 1
ATOM 728 C CA . LEU A 1 88 ? 0.295 2.215 6.626 1.00 95.38 88 LEU A CA 1
ATOM 729 C C . LEU A 1 88 ? -0.001 3.098 7.839 1.00 95.38 88 LEU A C 1
ATOM 731 O O . LEU A 1 88 ? 0.649 2.960 8.876 1.00 95.38 88 LEU A O 1
ATOM 735 N N . GLU A 1 89 ? -0.974 3.992 7.700 1.00 94.19 89 GLU A N 1
ATOM 736 C CA . GLU A 1 89 ? -1.298 4.996 8.715 1.00 94.19 89 GLU A CA 1
ATOM 737 C C . GLU A 1 89 ? -2.794 5.060 8.998 1.00 94.19 89 GLU A C 1
ATOM 739 O O . GLU A 1 89 ? -3.617 4.974 8.087 1.00 94.19 89 GLU A O 1
ATOM 744 N N . GLU A 1 90 ? -3.132 5.245 10.270 1.00 92.88 90 GLU A N 1
ATOM 745 C CA . GLU A 1 90 ? -4.484 5.554 10.724 1.00 92.88 90 GLU A CA 1
ATOM 746 C C . GLU A 1 90 ? -4.743 7.049 10.544 1.00 92.88 90 GLU A C 1
ATOM 748 O O . GLU A 1 90 ? -3.977 7.882 11.020 1.00 92.88 90 GLU A O 1
ATOM 753 N N . LEU A 1 91 ? -5.828 7.383 9.855 1.00 93.06 91 LEU A N 1
ATOM 754 C CA . LEU A 1 91 ? -6.245 8.743 9.568 1.00 93.06 91 LEU A CA 1
ATOM 755 C C . LEU A 1 91 ? -7.602 9.035 10.209 1.00 93.06 91 LEU A C 1
ATOM 757 O O . LEU A 1 91 ? -8.555 8.249 10.124 1.00 93.06 91 LEU A O 1
ATOM 761 N N . THR A 1 92 ? -7.717 10.236 10.764 1.00 90.62 92 THR A N 1
ATOM 762 C CA . THR A 1 92 ? -8.999 10.890 11.026 1.00 90.62 92 THR A CA 1
ATOM 763 C C . THR A 1 92 ? -9.698 11.251 9.711 1.00 90.62 92 THR A C 1
ATOM 765 O O . THR A 1 92 ? -9.085 11.302 8.643 1.00 90.62 92 THR A O 1
ATOM 768 N N . SER A 1 93 ? -10.993 11.574 9.765 1.00 87.88 93 SER A N 1
ATOM 769 C CA . SER A 1 93 ? -11.736 12.019 8.575 1.00 87.88 93 SER A CA 1
ATOM 770 C C . SER A 1 93 ? -11.112 13.246 7.898 1.00 87.88 93 SER A C 1
ATOM 772 O O . SER A 1 93 ? -11.095 13.325 6.673 1.00 87.88 93 SER A O 1
ATOM 774 N N . GLN A 1 94 ? -10.573 14.189 8.679 1.00 89.94 94 GLN A N 1
ATOM 775 C CA . GLN A 1 94 ? -9.944 15.395 8.137 1.00 89.94 94 GLN A CA 1
ATOM 776 C C . GLN A 1 94 ? -8.621 15.071 7.424 1.00 89.94 94 GLN A C 1
ATOM 778 O O . GLN A 1 94 ? -8.362 15.585 6.336 1.00 89.94 94 GLN A O 1
ATOM 783 N N . GLU A 1 95 ? -7.797 14.202 8.012 1.00 92.81 95 GLU A N 1
ATOM 784 C CA . GLU A 1 95 ? -6.534 13.761 7.406 1.00 92.81 95 GLU A CA 1
ATOM 785 C C . GLU A 1 95 ? -6.776 12.926 6.148 1.00 92.81 95 GLU A C 1
ATOM 787 O O . GLU A 1 95 ? -6.047 13.061 5.165 1.00 92.81 95 GLU A O 1
ATOM 792 N N . PHE A 1 96 ? -7.839 12.117 6.136 1.00 91.94 96 PHE A N 1
ATOM 793 C CA . PHE A 1 96 ? -8.276 11.398 4.944 1.00 91.94 96 PHE A CA 1
ATOM 794 C C . PHE A 1 96 ? -8.586 12.358 3.792 1.00 91.94 96 PHE A C 1
ATOM 796 O O . PHE A 1 96 ? -8.031 12.201 2.705 1.00 91.94 96 PHE A O 1
ATOM 803 N N . GLU A 1 97 ? -9.414 13.383 4.016 1.00 92.06 97 GLU A N 1
ATOM 804 C CA . GLU A 1 97 ? -9.756 14.350 2.967 1.00 92.06 97 GLU A CA 1
ATOM 805 C C . GLU A 1 97 ? -8.524 15.059 2.397 1.00 92.06 97 GLU A C 1
ATOM 807 O O . GLU A 1 97 ? -8.426 15.253 1.182 1.00 92.06 97 GLU A O 1
ATOM 812 N N . GLN A 1 98 ? -7.575 15.429 3.260 1.00 91.31 98 GLN A N 1
ATOM 813 C CA . GLN A 1 98 ? -6.321 16.043 2.837 1.00 91.31 98 GLN A CA 1
ATOM 814 C C . GLN A 1 98 ? -5.475 15.064 2.013 1.00 91.31 98 GLN A C 1
ATOM 816 O O . GLN A 1 98 ? -5.034 15.396 0.912 1.00 91.31 98 GLN A O 1
ATOM 821 N N . SER A 1 99 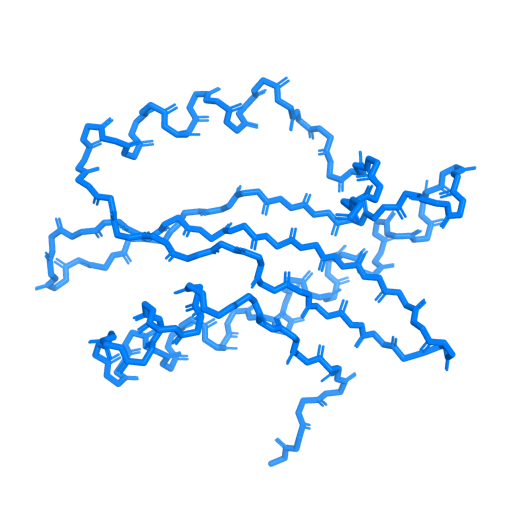? -5.317 13.831 2.493 1.00 89.25 99 SER A N 1
ATOM 822 C CA . SER A 1 99 ? -4.524 12.815 1.807 1.00 89.25 99 SER A CA 1
ATOM 823 C C . SER A 1 99 ? -5.111 12.423 0.446 1.00 89.25 99 SER A C 1
ATOM 825 O O . SER A 1 99 ? -4.358 12.172 -0.494 1.00 89.25 99 SER A O 1
ATOM 827 N N . VAL A 1 100 ? -6.439 12.412 0.297 1.00 88.75 100 VAL A N 1
ATOM 828 C CA . VAL A 1 100 ? -7.098 12.189 -1.000 1.00 88.75 100 VAL A CA 1
ATOM 829 C C . VAL A 1 100 ? -6.742 13.292 -1.995 1.00 88.75 100 VAL A C 1
ATOM 831 O O . VAL A 1 100 ? -6.450 12.996 -3.154 1.00 88.75 100 VAL A O 1
ATOM 834 N N . ARG A 1 101 ? -6.735 14.559 -1.561 1.00 88.31 101 ARG A N 1
ATOM 835 C CA . ARG A 1 101 ? -6.355 15.688 -2.428 1.00 88.31 101 ARG A CA 1
ATOM 836 C C . ARG A 1 101 ? -4.902 15.574 -2.876 1.00 88.31 101 ARG A C 1
ATOM 838 O O . ARG A 1 101 ? -4.615 15.797 -4.045 1.00 88.31 101 ARG A O 1
ATOM 845 N N . GLU A 1 102 ? -4.004 15.188 -1.977 1.00 85.88 102 GLU A N 1
ATOM 846 C CA . GLU A 1 102 ? -2.586 14.986 -2.293 1.00 85.88 102 GLU A CA 1
ATOM 847 C C . GLU A 1 102 ? -2.380 13.842 -3.291 1.00 85.88 102 GLU A C 1
ATOM 849 O O . GLU A 1 102 ? -1.673 14.010 -4.285 1.00 85.88 102 GLU A O 1
ATOM 854 N N . ALA A 1 103 ? -3.067 12.714 -3.095 1.00 83.56 103 ALA A N 1
ATOM 855 C CA . ALA A 1 103 ? -2.991 11.570 -4.002 1.00 83.56 103 ALA A CA 1
ATOM 856 C C . ALA A 1 103 ? -3.500 11.897 -5.421 1.00 83.56 103 ALA A C 1
ATOM 858 O O . ALA A 1 103 ? -3.019 11.330 -6.398 1.00 83.56 103 ALA A O 1
ATOM 859 N N . GLN A 1 104 ? -4.440 12.838 -5.565 1.00 80.94 104 GLN A N 1
ATOM 860 C CA . GLN A 1 104 ? -4.941 13.280 -6.874 1.00 80.94 104 GLN A CA 1
ATOM 861 C C . GLN A 1 104 ? -3.942 14.145 -7.656 1.00 80.94 104 GLN A C 1
ATOM 863 O O . GLN A 1 104 ? -4.036 14.217 -8.881 1.00 80.94 104 GLN A O 1
ATOM 868 N N . ILE A 1 105 ? -2.987 14.788 -6.976 1.00 74.50 105 ILE A N 1
ATOM 869 C CA . ILE A 1 105 ? -1.973 15.646 -7.612 1.00 74.50 105 ILE A CA 1
ATOM 870 C C . ILE A 1 105 ? -0.906 14.803 -8.333 1.00 74.50 105 ILE A C 1
ATOM 872 O O . ILE A 1 105 ? -0.322 15.269 -9.311 1.00 74.50 105 ILE A O 1
ATOM 876 N N . MET A 1 106 ? -0.701 13.544 -7.926 1.00 64.12 106 MET A N 1
ATOM 877 C CA . MET A 1 106 ? 0.136 12.565 -8.633 1.00 64.12 106 MET A CA 1
ATOM 878 C C . MET A 1 106 ? -0.730 11.446 -9.234 1.00 64.12 106 MET A C 1
ATOM 880 O O . MET A 1 106 ? -0.779 10.337 -8.705 1.00 64.12 106 MET A O 1
ATOM 884 N N . PRO A 1 107 ? -1.427 11.698 -10.358 1.00 59.09 107 PRO A N 1
ATOM 885 C CA . PRO A 1 107 ? -2.342 10.722 -10.955 1.00 59.09 107 PRO A CA 1
ATOM 886 C C . PRO A 1 107 ? -1.621 9.522 -11.596 1.00 59.09 107 PRO A C 1
ATOM 888 O O . PRO A 1 107 ? -2.264 8.538 -11.971 1.00 59.09 107 PRO A O 1
ATOM 891 N N . GLY A 1 108 ? -0.296 9.603 -11.756 1.00 62.31 108 GLY A N 1
ATOM 892 C CA . GLY A 1 108 ? 0.530 8.529 -12.289 1.00 62.31 108 GLY A CA 1
ATOM 893 C C . GLY A 1 108 ? 0.703 7.404 -11.273 1.00 62.31 108 GLY A C 1
ATOM 894 O O . GLY A 1 108 ? 1.093 7.636 -10.136 1.00 62.31 108 GLY A O 1
ATOM 895 N N . ARG A 1 109 ? 0.439 6.164 -11.698 1.00 74.12 109 ARG A N 1
ATOM 896 C CA . ARG A 1 109 ? 0.825 4.971 -10.928 1.00 74.12 109 ARG A CA 1
ATOM 897 C C . ARG A 1 109 ? 2.262 4.544 -11.189 1.00 74.12 109 ARG A C 1
ATOM 899 O O . ARG A 1 109 ? 2.719 3.624 -10.540 1.00 74.12 109 ARG A O 1
ATOM 906 N N . ILE A 1 110 ? 2.943 5.159 -12.151 1.00 75.56 110 ILE A N 1
ATOM 907 C CA . ILE A 1 110 ? 4.346 4.900 -12.465 1.00 75.56 110 ILE A CA 1
ATOM 908 C C . ILE A 1 110 ? 5.148 6.015 -11.801 1.00 75.56 110 ILE A C 1
ATOM 910 O O . ILE A 1 110 ? 4.989 7.183 -12.154 1.00 75.56 110 ILE A O 1
ATOM 914 N N . ASN A 1 111 ? 5.967 5.650 -10.825 1.00 74.81 111 ASN A N 1
ATOM 915 C CA . ASN A 1 111 ? 6.713 6.569 -9.978 1.00 74.81 111 ASN A CA 1
ATOM 916 C C . ASN A 1 111 ? 8.217 6.307 -10.124 1.00 74.81 111 ASN A C 1
ATOM 918 O O . ASN A 1 111 ? 8.609 5.178 -10.433 1.00 74.81 111 ASN A O 1
ATOM 922 N N . PRO A 1 112 ? 9.083 7.308 -9.892 1.00 72.62 112 PRO A N 1
ATOM 923 C CA . PRO A 1 112 ? 10.499 7.027 -9.686 1.00 72.62 112 PRO A CA 1
ATOM 924 C C . PRO A 1 112 ? 10.659 6.055 -8.509 1.00 72.62 112 PRO A C 1
ATOM 926 O O . PRO A 1 112 ? 9.942 6.168 -7.510 1.00 72.62 112 PRO A O 1
ATOM 929 N N . LYS A 1 113 ? 11.587 5.099 -8.617 1.00 70.31 113 LYS A N 1
ATOM 930 C CA . LYS A 1 113 ? 11.905 4.190 -7.512 1.00 70.31 113 LYS A CA 1
ATOM 931 C C . LYS A 1 113 ? 12.307 4.991 -6.274 1.00 70.31 113 LYS A C 1
ATOM 933 O O . LYS A 1 113 ? 13.128 5.906 -6.354 1.00 70.31 113 LYS A O 1
ATOM 938 N N . ARG A 1 114 ? 11.719 4.646 -5.128 1.00 67.56 114 ARG A N 1
ATOM 939 C CA . ARG A 1 114 ? 12.133 5.196 -3.833 1.00 67.56 114 ARG A CA 1
ATOM 940 C C . ARG A 1 114 ? 13.568 4.738 -3.545 1.00 67.56 114 ARG A C 1
ATOM 942 O O . ARG A 1 114 ? 13.862 3.555 -3.723 1.00 67.56 114 ARG A O 1
ATOM 949 N N . GLN A 1 115 ? 14.443 5.688 -3.197 1.00 54.09 115 GLN A N 1
ATOM 950 C CA . GLN A 1 115 ? 15.842 5.428 -2.822 1.00 54.09 115 GLN A CA 1
ATOM 951 C C . GLN A 1 115 ? 15.939 4.720 -1.475 1.00 54.09 115 GLN A C 1
ATOM 953 O O . GLN A 1 115 ? 15.110 5.045 -0.594 1.00 54.09 115 GLN A O 1
#

Secondary structure (DSSP, 8-state):
---SSEEEE-HHHHHHHHHS-HHHHHHHHHHHHHHHHHHHHHHHT-SSTTEEEEEEEEEEEGGGTEEEEEEEEEEEETTEEEEEEEEEEEE-HHHHHHHHHHHHH---SEEEPP-

Organism: NCBI:txid2817059

Radius of gyration: 14.33 Å; chains: 1; bounding box: 32×37×36 Å

Sequence (115 aa):
MNPPFELLWSDEARLTFNRLPIDVQAAFLKQLPQLITKYAQLYKDRTDPEQVVGTVSHMQVPDWGMWLRMGTDYNEYDDEPVLLIYELEELTSQEFEQSVREAQIMPGRINPKRQ

pLDDT: mean 86.87, std 9.97, range [38.06, 96.5]

Foldseek 3Di:
DPPQAAEAEDPAQVVVLVPDDPVVNVVVVVCVVVVLVVQVVVLVVDPDLQKWFWAWDKDDPVVVQWIWTWTWTWDADPNGIYIYGYDIDIDHPVRVVVVVVVRVVCVGRIGGDDD

=== Feature glossary ===
Feature key, reading from the visual/contextual features back to the raw sequence:

Rendered structure images. Six rendered views show the 3D structure from the faces of a cube — i.e. along ±x, ±y, ±z. Rendering representation is drawn randomly per protein from cartoon (secondary-structure ribbons), sticks (backbone bonds), or molecular surface; coloring is either N→C rainbow (blue at the N-terminus through red at the C-terminus) or one color per chain.

Contact-map, Ramachandran, and PAE plots. The contact map is a binary N×N matrix image: pixel (i, j) is dark where Cα_i and Cα_j are within 8 Å and |i−j|>4. Because the |i−j|>4 filter removes local helical contacts, off-diagonal stripes parallel to the main diagonal indicate parallel β-sheets; stripes perpendicular to it indicate antiparallel β-sheets. The Ramachandran plot scatters every residue's (φ, ψ) pair against the sterically allowed regions. The PAE heatmap renders the predicted-aligned-error matrix.

InterPro / GO / CATH / organism. Database cross-references. InterPro integrates a dozen domain/family signature databases into unified entries with residue-range hits. GO terms attach function/process/location labels with evidence codes. CATH codes position the fold in a four-level structural taxonomy. Organism is the NCBI-taxonomy species name.

Nearest PDB structures. The Foldseek neighbor list gives the closest experimentally determined structures in the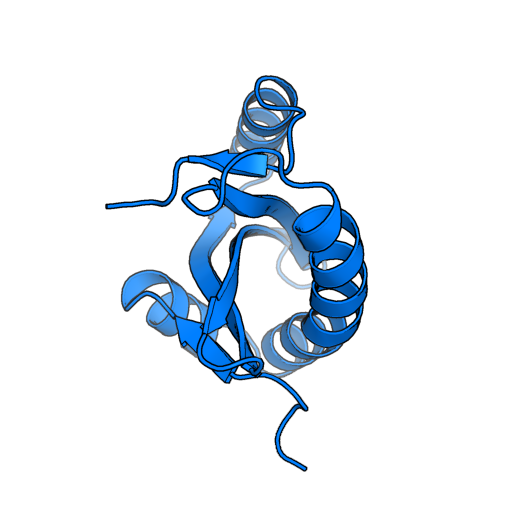 PDB, ranked by structural alignment. TM-score near 1 means near-identical fold; near 0.3 means only rough topology match. This is how one finds what a novel AlphaFold prediction most resembles in the solved-structure universe.

Predicted aligned error. PAE(i, j) answers: if I align the predicted and true structures on residue i, how far off (in Å) do I expect residue j to be? A block-diagonal PAE matrix with low values on the blocks and high values off-diagonal is the signature of a multi-domain protein with confidently predicted domains but uncertain inter-domain orientation.

Solvent-accessible surface area. Accessible surface area quantifies burial. A residue with SASA near zero is packed into the hydrophobic core; one with SASA >100 Å² sits on the surface. Computed here via the Shrake–Rupley numerical algorithm with a 1.4 Å probe.

B-factor. B-factor (Debye–Waller factor) reflects atomic displacement 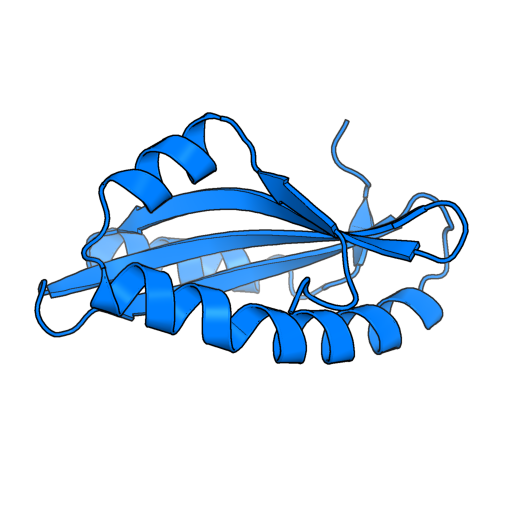in the crystal lattice. It is an experimental observable (units Å²), not a prediction; low values mean the atom is pinned down, high values mean it moves or is heterogeneous across the crystal.

pLDDT. For AlphaFold models, the B-factor field carries pLDDT — the model's own estimate of local accuracy on a 0–100 scale. Regions with pLDDT<50 should be treated as essentially unmodeled; they often correspond to intrinsically disordered segments.

Backbone torsions (φ/ψ). φ (phi) and ψ (psi) are the two rotatable backbone dihedrals per residue: φ is the C(i-1)–N–Cα–C torsion, ψ is the N–Cα–C–N(i+1) torsion, both in degrees on (−180°, 180°]. α-helical residues cluster near (−60°, −45°); β-strand residues near (−120°, +130°). A Ramachandran plot is simply a scatter of (φ, ψ) for every residue.

Radius of gyration, Cα contacts, bounding box. Radius of gyration (Rg) is the root-mean-square distance of Cα atoms from their centroid — a single number for overall size and compactness. A globular domain of N residues has Rg ≈ 2.2·N^0.38 Å; an extended or disordered chain has a much larger Rg. The Cα contact count is the number of residue pairs whose Cα atoms are within 8 Å and are more than four positions apart in sequence — a standard proxy for tertiary packing density. The bounding box is the smallest axis-aligned box enclosing all Cα atoms.

Secondary structure (3-state, P-SEA). Three-state secondary structure (P-SEA) collapses the eight DSSP classes into helix (a), strand (b), and coil (c). P-SEA assigns these from Cα geometry alone — distances and angles — without requiring backbone oxygens, so it works on any Cα trace.

Secondary structure (8-state, DSSP). DSSP 8-state secondary structure assigns each residue one of H (α-helix), G (3₁₀-helix), I (π-helix), E (extended β-strand), B (isolated β-bridge), T (hydrogen-bonded turn), S (bend), or '-' (coil). The assignment is computed from backbone hydrogen-bond geometry via the Kabsch–Sander algorithm.

Foldseek 3Di. A 3Di character summarizes, for each residue, the relative orientation of the Cα frame of its nearest spatial neighbor. Because it encodes fold topology rather than chemistry, 3Di alignments detect remote structural similarity that sequence alignment misses.

mmCIF coordinates. The mmCIF block holds the 3D Cartesian coordinates of each backbone atom (N, Cα, C, O) in ångströms. mmCIF is the PDB's canonical archive format — a tagged-loop text representation of the atomic model.

Sequence. Sequence gives the chain of amino acids in standard one-letter code (A=alanine, C=cysteine, …, Y=tyrosine), read N→C. It is the only feature that is directly encoded by the gene; all structural features are derived from the folded form of this sequence.